Protein AF-A0A346CFK7-F1 (afdb_monomer)

Foldseek 3Di:
DEFEAQDCVTQVCVVVCVVVVHQYEYAPVRQVCNVVNVGHGGPAHWDADPVRHTDPVRDDDPD

Sequence (63 aa):
AVVTHAHQDKMGGMDALHAAGIATYANALSNQLAPQEGLVAAQHSLTFAANGWVEPATAPNFG

pLDDT: mean 95.48, std 5.04, range [64.94, 98.56]

Radius of gyration: 11.55 Å; Cα contacts (8 Å, |Δi|>4): 98; chains: 1; bounding box: 21×30×30 Å

InterPro domains:
  IPR036866 Ribonuclease Z/Hydroxyacylglutathione hydrolase-like [G3DSA:3.60.15.10] (1-63)
  IPR036866 Ribonuclease Z/Hydroxyacylglutathione hydrolase-like [SSF56281] (2-45)

Solvent-accessible surface area (backbone atoms only — not comparable to full-atom values): 3732 Å² total; per-residue (Å²): 89,79,46,90,50,61,43,65,96,58,29,64,59,37,65,60,38,52,74,70,69,47,66,32,34,23,43,49,67,29,38,65,43,9,59,79,74,77,35,55,50,49,84,37,55,37,47,64,43,97,86,71,45,68,37,77,95,44,51,84,83,82,127

Organism: Escherichia coli (NCBI:txid562)

Mean predicted aligned error: 2.41 Å

Structure (mmCIF, N/CA/C/O backbone):
data_AF-A0A346CFK7-F1
#
_entry.id   AF-A0A346CFK7-F1
#
loop_
_atom_site.group_PDB
_atom_site.id
_atom_site.type_symbol
_atom_site.label_atom_id
_atom_site.label_alt_id
_atom_site.label_comp_id
_atom_site.label_asym_id
_atom_site.label_entity_id
_atom_site.label_seq_id
_atom_site.pdbx_PDB_ins_code
_atom_site.Cartn_x
_atom_site.Cartn_y
_atom_site.Cartn_z
_atom_site.occupancy
_atom_site.B_iso_or_equiv
_atom_site.auth_seq_id
_atom_site.auth_comp_id
_atom_site.auth_asym_id
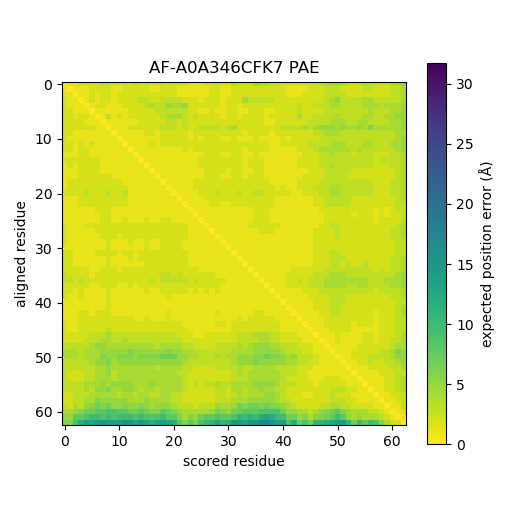_atom_site.auth_atom_id
_atom_site.pdbx_PDB_model_num
ATOM 1 N N . ALA A 1 1 ? -6.876 -5.093 -1.135 1.00 93.75 1 ALA A N 1
ATOM 2 C CA . ALA A 1 1 ? -7.195 -3.892 -1.938 1.00 93.75 1 ALA A CA 1
ATOM 3 C C . ALA A 1 1 ? -5.929 -3.333 -2.581 1.00 93.75 1 ALA A C 1
ATOM 5 O O . ALA A 1 1 ? -4.869 -3.432 -1.972 1.00 93.75 1 ALA A O 1
ATOM 6 N N . VAL A 1 2 ? -6.032 -2.757 -3.782 1.00 96.12 2 VAL A N 1
ATOM 7 C CA . VAL A 1 2 ? -4.924 -2.072 -4.472 1.00 96.12 2 VAL A CA 1
ATOM 8 C C . VAL A 1 2 ? -5.304 -0.606 -4.669 1.00 96.12 2 VAL A C 1
ATOM 10 O O . VAL A 1 2 ? -6.439 -0.329 -5.054 1.00 96.12 2 VAL A O 1
ATOM 13 N N . VAL A 1 3 ? -4.380 0.320 -4.409 1.00 97.00 3 VAL A N 1
ATOM 14 C CA . VAL A 1 3 ? -4.595 1.771 -4.556 1.00 97.00 3 VAL A CA 1
ATOM 15 C C . VAL A 1 3 ? -3.575 2.396 -5.511 1.00 97.00 3 VAL A C 1
ATOM 17 O O . VAL A 1 3 ? -2.464 1.891 -5.673 1.00 97.00 3 VAL A O 1
ATOM 20 N N . THR A 1 4 ? -3.970 3.484 -6.177 1.00 93.75 4 THR A N 1
ATOM 21 C CA . THR A 1 4 ? -3.268 4.006 -7.363 1.00 93.75 4 THR A CA 1
ATOM 22 C C . THR A 1 4 ? -2.217 5.073 -7.066 1.00 93.75 4 THR A C 1
ATOM 24 O O . THR A 1 4 ? -1.210 5.121 -7.764 1.00 93.75 4 THR A O 1
ATOM 27 N N . HIS A 1 5 ? -2.443 5.938 -6.072 1.00 94.94 5 HIS A N 1
ATOM 28 C CA . HIS A 1 5 ? -1.493 6.968 -5.635 1.00 94.94 5 HIS A CA 1
ATOM 29 C C . HIS A 1 5 ? -1.836 7.501 -4.233 1.00 94.94 5 HIS A C 1
ATOM 31 O O . HIS A 1 5 ? -2.928 7.258 -3.717 1.00 94.94 5 HIS A O 1
ATOM 37 N N . ALA A 1 6 ? -0.913 8.260 -3.636 1.00 96.50 6 ALA A N 1
ATOM 38 C CA . ALA A 1 6 ? -1.028 8.835 -2.295 1.00 96.50 6 ALA A CA 1
ATOM 39 C C . ALA A 1 6 ? -1.820 10.153 -2.280 1.00 96.50 6 ALA A C 1
ATOM 41 O O . ALA A 1 6 ? -1.248 11.234 -2.280 1.00 96.50 6 ALA A O 1
ATOM 42 N N . HIS A 1 7 ? -3.148 10.065 -2.302 1.00 97.50 7 HIS A N 1
ATOM 43 C CA . HIS A 1 7 ? -4.039 11.210 -2.083 1.00 97.50 7 HIS A CA 1
ATOM 44 C C . HIS A 1 7 ? -5.293 10.762 -1.323 1.00 97.50 7 HIS A C 1
ATOM 46 O O . HIS A 1 7 ? -5.626 9.571 -1.325 1.00 97.50 7 HIS A O 1
ATOM 52 N N . GLN A 1 8 ? -5.998 11.693 -0.673 1.00 95.88 8 GLN A N 1
ATOM 53 C CA . GLN A 1 8 ? -7.121 11.382 0.217 1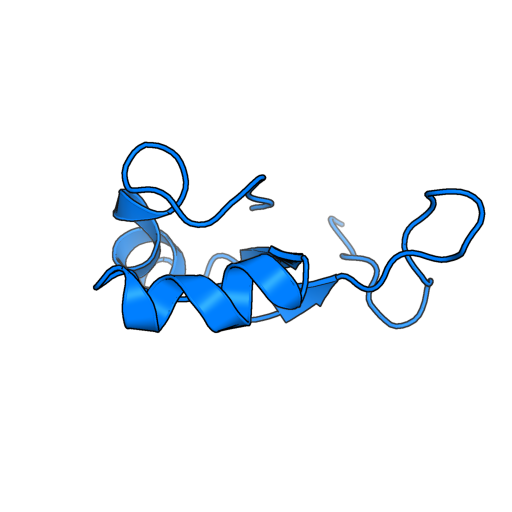.00 95.88 8 GLN A CA 1
ATOM 54 C C . GLN A 1 8 ? -8.238 10.585 -0.481 1.00 95.88 8 GLN A C 1
ATOM 56 O O . GLN A 1 8 ? -8.804 9.674 0.118 1.00 95.88 8 GLN A O 1
ATOM 61 N N . ASP A 1 9 ? -8.532 10.861 -1.753 1.00 96.38 9 ASP A N 1
ATOM 62 C CA . ASP A 1 9 ? -9.585 10.158 -2.500 1.00 96.38 9 ASP A CA 1
ATOM 63 C C . ASP A 1 9 ? -9.256 8.678 -2.784 1.00 96.38 9 ASP A C 1
ATOM 65 O O . ASP A 1 9 ? -10.150 7.903 -3.127 1.00 96.38 9 ASP A O 1
ATOM 69 N N . LYS A 1 10 ? -7.984 8.277 -2.643 1.00 96.50 10 LYS A N 1
ATOM 70 C CA . LYS A 1 10 ? -7.508 6.905 -2.881 1.00 96.50 10 LYS A CA 1
ATOM 71 C C . LYS A 1 10 ? -7.034 6.196 -1.616 1.00 96.50 10 LYS A C 1
ATOM 73 O O . LYS A 1 10 ? -7.267 4.999 -1.484 1.00 96.50 10 LYS A O 1
ATOM 78 N N . MET A 1 11 ? -6.386 6.911 -0.698 1.00 98.19 11 MET A N 1
ATOM 79 C CA . MET A 1 11 ? -5.789 6.361 0.527 1.00 98.19 11 MET A CA 1
ATOM 80 C C . MET A 1 11 ? -6.443 6.869 1.823 1.00 98.19 11 MET A C 1
ATOM 82 O O . MET A 1 11 ? -6.050 6.453 2.907 1.00 98.19 11 MET A O 1
ATOM 86 N N . GLY A 1 12 ? -7.480 7.709 1.757 1.00 96.81 12 GLY A N 1
ATOM 87 C CA . GLY A 1 12 ? -8.149 8.229 2.959 1.00 96.81 12 GLY A CA 1
ATOM 88 C C . GLY A 1 12 ? -8.867 7.169 3.807 1.00 96.81 12 GLY A C 1
ATOM 89 O O . GLY A 1 12 ? -9.165 7.419 4.967 1.00 96.81 12 GLY A O 1
ATOM 90 N N . GLY A 1 13 ? -9.139 5.982 3.253 1.00 97.56 13 GLY A N 1
ATOM 91 C CA . GLY A 1 13 ? -9.795 4.868 3.955 1.00 97.56 13 GLY A CA 1
ATOM 92 C C . GLY A 1 13 ? -8.847 3.794 4.498 1.00 97.56 13 GLY A C 1
ATOM 93 O O . GLY A 1 13 ? -9.309 2.715 4.866 1.00 97.56 13 GLY A O 1
ATOM 94 N N . MET A 1 14 ? -7.534 4.033 4.497 1.00 98.31 14 MET A N 1
ATOM 95 C CA . MET A 1 14 ? -6.529 2.997 4.766 1.00 98.31 14 MET A CA 1
ATOM 96 C C . MET A 1 14 ? -6.612 2.404 6.179 1.00 98.31 14 MET A C 1
ATOM 98 O O . MET A 1 14 ? -6.563 1.181 6.310 1.00 98.31 14 MET A O 1
ATOM 102 N N . ASP A 1 15 ? -6.864 3.222 7.204 1.00 98.25 15 ASP A N 1
ATOM 103 C CA . ASP A 1 15 ? -7.064 2.737 8.580 1.00 98.25 15 ASP A CA 1
ATOM 104 C C . ASP A 1 15 ? -8.225 1.743 8.692 1.00 98.25 15 ASP A C 1
ATOM 106 O O . ASP A 1 15 ? -8.116 0.714 9.358 1.00 98.25 15 ASP A O 1
ATOM 110 N N . ALA A 1 16 ? -9.337 2.012 8.003 1.00 98.31 16 ALA A N 1
ATOM 111 C CA . ALA A 1 16 ? -10.498 1.129 8.020 1.00 98.31 16 ALA A CA 1
ATOM 112 C C . ALA A 1 16 ? -10.193 -0.222 7.354 1.00 98.31 16 ALA A C 1
ATOM 114 O O . ALA A 1 16 ? -10.620 -1.266 7.846 1.00 98.31 16 ALA A O 1
ATOM 115 N N . LEU A 1 17 ? -9.423 -0.219 6.259 1.00 98.12 17 LEU A N 1
ATOM 116 C CA . LEU A 1 17 ? -8.988 -1.447 5.590 1.00 98.12 17 LEU A CA 1
ATOM 117 C C . LEU A 1 17 ? -8.058 -2.272 6.487 1.00 98.12 17 LEU A C 1
ATOM 119 O O . LEU A 1 17 ? -8.220 -3.489 6.580 1.00 98.12 17 LEU A O 1
ATOM 123 N N . HIS A 1 18 ? -7.122 -1.616 7.178 1.00 98.06 18 HIS A N 1
ATOM 124 C CA . HIS A 1 18 ? -6.216 -2.273 8.122 1.00 98.06 18 HIS A CA 1
ATOM 125 C C . HIS A 1 18 ? -6.967 -2.863 9.312 1.00 98.06 18 HIS A C 1
ATOM 127 O O . HIS A 1 18 ? -6.754 -4.027 9.644 1.00 98.06 18 HIS A O 1
ATOM 133 N N . ALA A 1 19 ? -7.887 -2.101 9.907 1.00 98.38 19 ALA A N 1
ATOM 134 C CA . ALA A 1 19 ? -8.722 -2.561 11.015 1.00 98.38 19 ALA A CA 1
ATOM 135 C C . ALA A 1 19 ? -9.608 -3.758 10.628 1.00 98.38 19 ALA A C 1
ATOM 137 O O . ALA A 1 19 ? -9.857 -4.634 11.453 1.00 98.38 19 ALA A O 1
ATOM 138 N N . ALA A 1 20 ? -10.043 -3.830 9.366 1.00 98.12 20 ALA A N 1
ATOM 139 C CA . ALA A 1 20 ? -10.791 -4.962 8.821 1.00 98.12 20 ALA A CA 1
ATOM 140 C C . ALA A 1 20 ? -9.912 -6.173 8.441 1.00 98.12 20 ALA A C 1
ATOM 142 O O . ALA A 1 20 ? -10.434 -7.174 7.953 1.00 98.12 20 ALA A O 1
ATOM 143 N N . GLY A 1 21 ? -8.588 -6.098 8.622 1.00 96.50 21 GLY A N 1
ATOM 144 C CA . GLY A 1 21 ? -7.657 -7.165 8.248 1.00 96.50 21 GLY A CA 1
ATOM 145 C C . GLY A 1 21 ? -7.498 -7.357 6.735 1.00 96.50 21 GLY A C 1
ATOM 146 O O . GLY A 1 21 ? -7.037 -8.406 6.290 1.00 96.50 21 GLY A O 1
ATOM 147 N N . ILE A 1 22 ? -7.881 -6.366 5.924 1.00 96.12 22 ILE A N 1
ATOM 148 C CA . ILE A 1 22 ? -7.763 -6.435 4.466 1.00 96.12 22 ILE A CA 1
ATOM 149 C C . ILE A 1 22 ? -6.319 -6.129 4.078 1.00 96.12 22 ILE A C 1
ATOM 151 O O . ILE A 1 22 ? -5.841 -5.018 4.296 1.00 96.12 22 ILE A O 1
ATOM 155 N N . ALA A 1 23 ? -5.652 -7.078 3.416 1.00 96.50 23 ALA A N 1
ATOM 156 C CA . ALA A 1 23 ? -4.326 -6.847 2.851 1.00 96.50 23 ALA A CA 1
ATOM 157 C C . ALA A 1 23 ? -4.366 -5.698 1.827 1.00 96.50 23 ALA A C 1
ATOM 159 O O . ALA A 1 23 ? -5.174 -5.699 0.887 1.00 96.50 23 ALA A O 1
ATOM 160 N N . THR A 1 24 ? -3.498 -4.704 2.005 1.00 97.88 2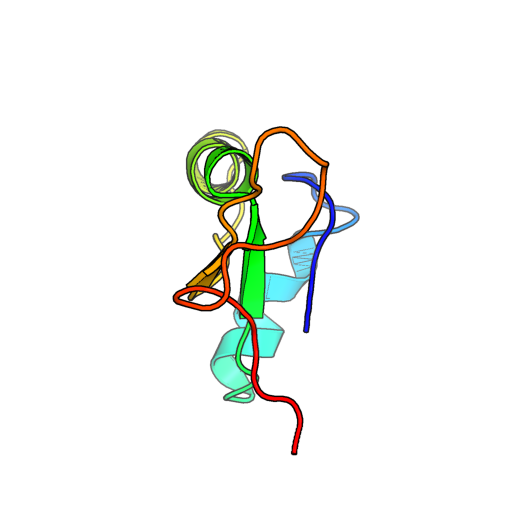4 THR A N 1
ATOM 161 C CA . THR A 1 24 ? -3.441 -3.497 1.169 1.00 97.88 24 THR A CA 1
ATOM 162 C C . THR A 1 24 ? -2.124 -3.392 0.412 1.00 97.88 24 THR A C 1
ATOM 164 O O . THR A 1 24 ? -1.055 -3.625 0.972 1.00 97.88 24 THR A O 1
ATOM 167 N N . TYR A 1 25 ? -2.208 -3.005 -0.860 1.00 98.06 25 TYR A N 1
ATOM 168 C CA . TYR A 1 25 ? -1.073 -2.930 -1.774 1.00 98.06 25 TYR A CA 1
ATOM 169 C C . TYR A 1 25 ? -1.052 -1.581 -2.497 1.00 98.06 25 TYR A C 1
ATOM 171 O O . TYR A 1 25 ? -2.088 -1.108 -2.971 1.00 98.06 25 TYR A O 1
ATOM 179 N N . ALA A 1 26 ? 0.128 -0.987 -2.633 1.00 98.12 26 ALA A N 1
ATOM 180 C CA . ALA A 1 26 ? 0.349 0.202 -3.453 1.00 98.12 26 ALA A CA 1
ATOM 181 C C . ALA A 1 26 ? 1.760 0.186 -4.045 1.00 98.12 26 ALA A C 1
ATOM 183 O O . ALA A 1 26 ? 2.625 -0.545 -3.569 1.00 98.12 26 ALA A O 1
ATOM 184 N N . ASN A 1 27 ? 2.023 1.008 -5.062 1.00 96.88 27 ASN A N 1
ATOM 185 C CA . ASN A 1 27 ? 3.393 1.232 -5.528 1.00 96.88 27 ASN A CA 1
ATOM 186 C C . ASN A 1 27 ? 4.279 1.759 -4.374 1.00 96.88 27 ASN A C 1
ATOM 188 O O . ASN A 1 27 ? 3.822 2.574 -3.569 1.00 96.88 27 ASN A O 1
ATOM 192 N N . ALA A 1 28 ? 5.548 1.337 -4.327 1.00 95.94 28 ALA A N 1
ATOM 193 C CA . ALA A 1 28 ? 6.516 1.763 -3.310 1.00 95.94 28 ALA A CA 1
ATOM 194 C C . ALA A 1 28 ? 6.592 3.293 -3.114 1.00 95.94 28 ALA A C 1
ATOM 196 O O . ALA A 1 28 ? 6.606 3.764 -1.978 1.00 95.94 28 ALA A O 1
ATOM 197 N N . LEU A 1 29 ? 6.560 4.077 -4.198 1.00 96.44 29 LEU A N 1
ATOM 198 C CA . LEU A 1 29 ? 6.560 5.540 -4.133 1.00 96.44 29 LEU A CA 1
ATOM 199 C C . LEU A 1 29 ? 5.288 6.084 -3.470 1.00 96.44 29 LEU A C 1
ATOM 201 O O . LEU A 1 29 ? 5.358 7.016 -2.679 1.00 96.44 29 LEU A O 1
ATOM 205 N N . SER A 1 30 ? 4.123 5.487 -3.741 1.00 98.00 30 SER A N 1
ATOM 206 C CA .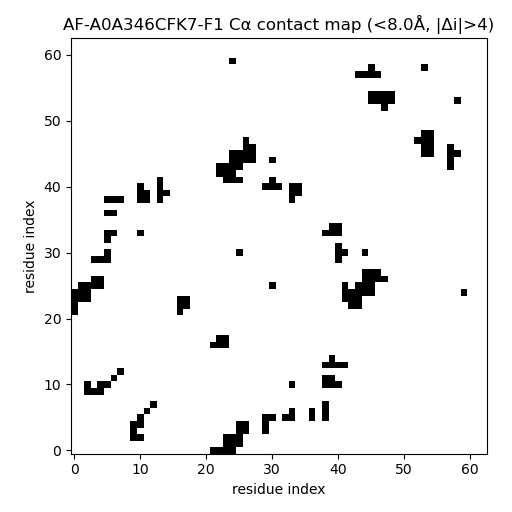 SER A 1 30 ? 2.876 5.896 -3.077 1.00 98.00 30 SER A CA 1
ATOM 207 C C . SER A 1 30 ? 2.936 5.629 -1.573 1.00 98.00 30 SER A C 1
ATOM 209 O O . SER A 1 30 ? 2.551 6.487 -0.788 1.00 98.00 30 SER A O 1
ATOM 211 N N . ASN A 1 31 ? 3.491 4.487 -1.159 1.00 98.12 31 ASN A N 1
ATOM 212 C CA . 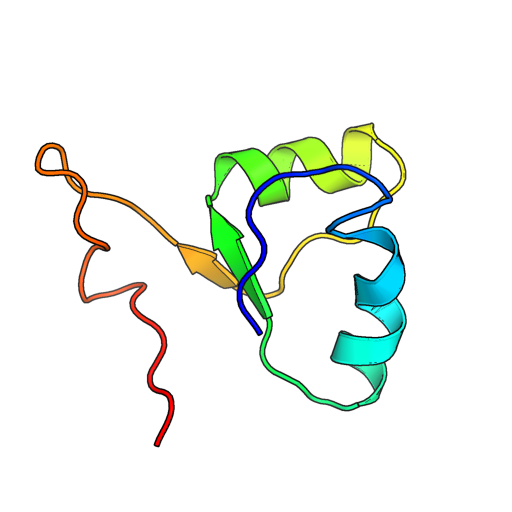ASN A 1 31 ? 3.698 4.191 0.261 1.00 98.12 31 ASN A CA 1
ATOM 213 C C . ASN A 1 31 ? 4.679 5.165 0.929 1.00 98.12 31 ASN A C 1
ATOM 215 O O . ASN A 1 31 ? 4.476 5.530 2.082 1.00 98.12 31 ASN A O 1
ATOM 219 N N . GLN A 1 32 ? 5.712 5.617 0.212 1.00 98.19 32 GLN A N 1
ATOM 220 C CA . GLN A 1 32 ? 6.657 6.617 0.716 1.00 98.19 32 GLN A CA 1
ATOM 221 C C . GLN A 1 32 ? 6.024 8.011 0.867 1.00 98.19 32 GLN A C 1
ATOM 223 O O . GLN A 1 32 ? 6.364 8.737 1.803 1.00 98.19 32 GLN A O 1
ATOM 228 N N . LEU A 1 33 ? 5.139 8.397 -0.056 1.00 98.25 33 LEU A N 1
ATOM 229 C CA . LEU A 1 33 ? 4.486 9.709 -0.059 1.00 98.25 33 LEU A CA 1
ATOM 230 C C . LEU A 1 33 ? 3.310 9.789 0.921 1.00 98.25 33 LEU A C 1
ATOM 232 O O . LEU A 1 33 ? 3.096 10.843 1.504 1.00 98.25 33 LEU A O 1
ATOM 236 N N . ALA A 1 34 ? 2.580 8.694 1.157 1.00 98.31 34 ALA A N 1
ATOM 237 C CA . ALA A 1 34 ? 1.379 8.711 1.996 1.00 98.31 34 ALA A CA 1
ATOM 238 C C . ALA A 1 34 ? 1.592 9.360 3.383 1.00 98.31 34 ALA A C 1
ATOM 240 O O . ALA A 1 34 ? 0.837 10.279 3.701 1.00 98.31 34 ALA A O 1
ATOM 241 N N . PRO A 1 35 ? 2.639 9.024 4.166 1.00 97.94 35 PRO A N 1
ATOM 242 C CA . PRO A 1 35 ? 2.871 9.679 5.455 1.00 97.94 35 PRO A CA 1
ATOM 243 C C . PRO A 1 35 ? 3.204 11.173 5.345 1.00 97.94 35 PRO A C 1
ATOM 245 O O . PRO A 1 35 ? 2.909 11.931 6.265 1.00 97.94 35 PRO A O 1
ATOM 248 N N . GLN A 1 36 ? 3.810 11.608 4.235 1.00 97.75 36 GLN A N 1
ATOM 249 C CA . GLN A 1 36 ? 4.138 13.020 3.990 1.00 97.75 36 GLN A CA 1
ATOM 250 C C . GLN A 1 36 ? 2.868 13.845 3.745 1.00 97.75 36 GLN A C 1
ATOM 252 O O . GLN A 1 36 ? 2.796 14.999 4.153 1.00 97.75 36 GLN A O 1
ATOM 257 N N . GLU A 1 37 ? 1.847 13.211 3.165 1.00 95.81 37 GLU A N 1
ATOM 258 C CA . GLU A 1 37 ? 0.515 13.774 2.918 1.00 95.81 37 GLU A CA 1
ATOM 259 C C . GLU A 1 37 ? -0.459 13.568 4.099 1.00 95.81 37 GLU A C 1
ATOM 261 O O . GLU A 1 37 ? -1.654 13.835 3.978 1.00 95.81 37 GLU A O 1
ATOM 266 N N . GLY A 1 38 ? 0.015 13.064 5.248 1.00 97.88 38 GLY A N 1
ATOM 267 C CA . GLY A 1 38 ? -0.830 12.790 6.418 1.00 97.88 38 GLY A CA 1
ATOM 268 C C . GLY A 1 38 ? -1.779 11.596 6.246 1.00 97.88 38 GLY A C 1
ATOM 269 O O . GLY A 1 38 ? -2.806 11.522 6.919 1.00 97.88 38 GLY A O 1
ATOM 270 N N . LEU A 1 39 ? -1.452 10.670 5.343 1.00 98.44 39 LEU A N 1
ATOM 271 C CA . LEU A 1 39 ? -2.217 9.461 5.037 1.00 98.44 39 LEU A CA 1
ATOM 272 C C . LEU A 1 39 ? -1.497 8.209 5.552 1.00 98.44 39 LEU A C 1
ATOM 274 O O . LEU A 1 39 ? -0.279 8.181 5.736 1.00 98.44 39 LEU A O 1
ATOM 278 N N . VAL A 1 40 ? -2.254 7.127 5.722 1.00 98.56 40 VAL A N 1
ATOM 279 C CA . VAL A 1 40 ? -1.710 5.823 6.114 1.00 98.56 40 VAL A CA 1
ATOM 280 C C . VAL A 1 40 ? -1.282 5.039 4.874 1.00 98.56 40 VAL A C 1
ATOM 282 O O . VAL A 1 40 ? -2.049 4.882 3.926 1.00 98.56 40 VAL A O 1
ATOM 285 N N . ALA A 1 41 ? -0.040 4.553 4.869 1.00 98.50 41 ALA A N 1
ATOM 286 C CA . ALA A 1 41 ? 0.516 3.772 3.765 1.00 98.50 41 ALA A CA 1
ATOM 287 C C . ALA A 1 41 ? -0.121 2.374 3.656 1.00 98.50 41 ALA A C 1
ATOM 289 O O . ALA A 1 41 ? -0.650 1.831 4.627 1.00 98.50 41 ALA A O 1
ATOM 290 N N . ALA A 1 42 ? -0.033 1.753 2.478 1.00 98.38 42 ALA A N 1
ATOM 291 C CA . ALA A 1 42 ? -0.406 0.352 2.322 1.00 98.38 42 ALA A CA 1
ATOM 292 C C . ALA A 1 42 ? 0.576 -0.582 3.039 1.00 98.38 42 ALA A C 1
ATOM 294 O O . ALA A 1 42 ? 1.753 -0.266 3.201 1.00 98.38 42 ALA A O 1
ATOM 295 N N . GLN A 1 43 ? 0.091 -1.756 3.449 1.00 98.12 43 GLN A N 1
ATOM 296 C CA . GLN A 1 43 ? 0.899 -2.757 4.160 1.00 98.12 43 GLN A CA 1
ATOM 297 C C . GLN A 1 43 ? 1.982 -3.376 3.275 1.00 98.12 43 GLN A C 1
ATOM 299 O O . GLN A 1 43 ? 3.032 -3.784 3.768 1.00 98.12 43 GLN A O 1
ATOM 304 N N . HIS A 1 44 ? 1.723 -3.459 1.971 1.00 97.50 44 HIS A N 1
ATOM 305 C CA . HIS A 1 44 ? 2.611 -4.083 1.005 1.00 97.50 44 HIS A CA 1
ATOM 306 C C . HIS A 1 44 ? 2.955 -3.113 -0.127 1.00 97.50 44 HIS A C 1
ATOM 308 O O . HIS A 1 44 ? 2.103 -2.375 -0.635 1.00 97.50 44 HIS A O 1
ATOM 314 N N . SER A 1 45 ? 4.217 -3.149 -0.549 1.00 97.81 45 SER A N 1
ATOM 315 C CA . SER A 1 45 ? 4.704 -2.416 -1.716 1.00 97.81 45 SER A CA 1
ATOM 316 C C . SER A 1 45 ? 4.692 -3.311 -2.950 1.00 97.81 45 SER A C 1
ATOM 318 O O . SER A 1 45 ? 5.172 -4.441 -2.901 1.00 97.81 45 SER A O 1
ATOM 320 N N . LEU A 1 46 ? 4.187 -2.777 -4.059 1.00 97.25 46 LEU A N 1
ATOM 321 C CA . LEU A 1 46 ? 4.294 -3.346 -5.396 1.00 97.25 46 LEU A CA 1
ATOM 322 C C . LEU A 1 46 ? 5.498 -2.728 -6.106 1.00 97.25 46 LEU A C 1
ATOM 324 O O . LEU A 1 46 ? 5.604 -1.498 -6.197 1.00 97.25 46 LEU A O 1
ATOM 328 N N . THR A 1 47 ? 6.370 -3.579 -6.637 1.00 95.12 47 THR A N 1
ATOM 329 C CA . THR A 1 47 ? 7.478 -3.177 -7.508 1.00 95.12 47 THR A CA 1
ATOM 330 C C . THR A 1 47 ? 7.107 -3.504 -8.945 1.00 95.12 47 THR A C 1
ATOM 332 O O . THR A 1 47 ? 6.587 -4.583 -9.214 1.00 95.12 47 THR A O 1
ATOM 335 N N . PHE A 1 48 ? 7.368 -2.582 -9.867 1.00 92.75 48 PHE A N 1
ATOM 336 C CA . PHE A 1 48 ? 7.074 -2.769 -11.285 1.00 92.75 48 PHE A CA 1
ATOM 337 C C . PHE A 1 48 ? 8.374 -2.896 -12.071 1.00 92.75 48 PHE A C 1
ATOM 339 O O . PHE A 1 48 ? 9.280 -2.074 -11.919 1.00 92.75 48 PHE A O 1
ATOM 346 N N . ALA A 1 49 ? 8.444 -3.919 -12.915 1.00 93.75 49 ALA A N 1
ATOM 347 C CA . ALA A 1 49 ? 9.514 -4.110 -13.875 1.00 93.75 49 ALA A CA 1
ATOM 348 C C . ALA A 1 49 ? 9.466 -3.022 -14.961 1.00 93.75 49 ALA A C 1
ATOM 350 O O . ALA A 1 49 ? 8.447 -2.360 -15.176 1.00 93.75 49 ALA A O 1
ATOM 351 N N . ALA A 1 50 ? 10.551 -2.884 -15.727 1.00 94.75 50 ALA A N 1
ATOM 352 C CA . ALA A 1 50 ? 10.638 -1.911 -16.821 1.00 94.75 50 ALA A CA 1
ATOM 353 C C . ALA A 1 50 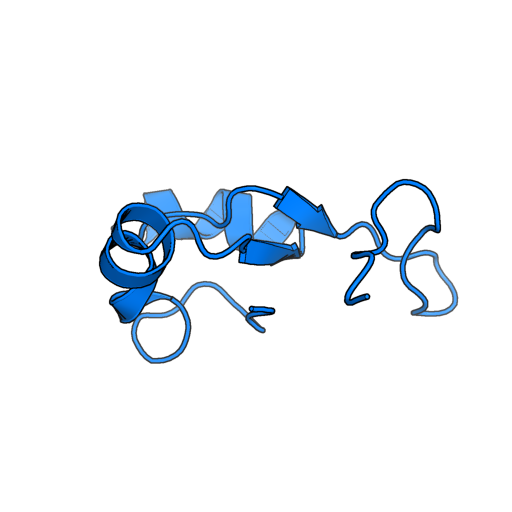? 9.561 -2.099 -17.912 1.00 94.75 50 ALA A C 1
ATOM 355 O O . ALA A 1 50 ? 9.247 -1.165 -18.643 1.00 94.75 50 ALA A O 1
ATOM 356 N N . ASN A 1 51 ? 8.983 -3.298 -18.017 1.00 94.06 51 ASN A N 1
ATOM 357 C CA . ASN A 1 51 ? 7.897 -3.613 -18.948 1.00 94.06 51 ASN A CA 1
ATOM 358 C C . ASN A 1 51 ? 6.495 -3.248 -18.410 1.00 94.06 51 ASN A C 1
ATOM 360 O O . ASN A 1 51 ? 5.501 -3.553 -19.066 1.00 94.06 51 ASN A O 1
ATOM 364 N N . GLY A 1 52 ? 6.406 -2.635 -17.225 1.00 91.88 52 GLY A N 1
ATOM 365 C CA . GLY A 1 52 ? 5.156 -2.197 -16.604 1.00 91.88 52 GLY A CA 1
ATOM 366 C C . GLY A 1 52 ? 4.386 -3.281 -15.846 1.00 91.88 52 GLY A C 1
ATOM 367 O O . GLY A 1 52 ? 3.352 -2.973 -15.257 1.00 91.88 52 GLY A O 1
ATOM 368 N N . TRP A 1 53 ? 4.869 -4.526 -15.815 1.00 94.38 53 TRP A N 1
ATOM 369 C CA . TRP A 1 53 ? 4.272 -5.590 -15.007 1.00 94.38 53 TRP A CA 1
ATOM 370 C C . TRP A 1 53 ? 4.802 -5.571 -13.577 1.00 94.38 53 TRP A C 1
ATOM 372 O O . TRP A 1 53 ? 5.934 -5.163 -13.323 1.00 94.38 53 TRP A O 1
ATOM 382 N N . VAL A 1 54 ? 3.981 -6.032 -12.635 1.00 94.12 54 VAL A N 1
ATOM 383 C 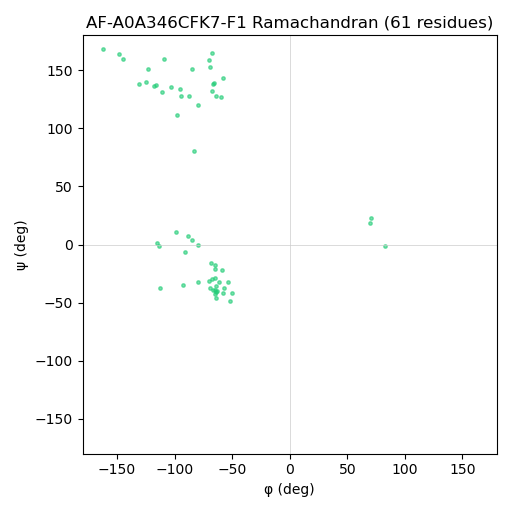CA . VAL A 1 54 ? 4.421 -6.221 -11.251 1.00 94.12 54 VAL A CA 1
ATOM 384 C C . VAL A 1 54 ? 5.463 -7.341 -11.181 1.00 94.12 54 VAL A C 1
ATOM 386 O O . VAL A 1 54 ? 5.312 -8.387 -11.814 1.00 94.12 54 VAL A O 1
ATOM 389 N N . GLU A 1 55 ? 6.514 -7.131 -10.396 1.00 95.62 55 GLU A N 1
ATOM 390 C CA . GLU A 1 55 ? 7.501 -8.159 -10.079 1.00 95.62 55 GLU A CA 1
ATOM 391 C C . GLU A 1 55 ? 6.820 -9.290 -9.290 1.00 95.62 55 GLU A C 1
ATOM 393 O O . GLU A 1 55 ? 6.208 -9.003 -8.250 1.00 95.62 55 GLU A O 1
ATOM 398 N N . PRO A 1 56 ? 6.944 -10.568 -9.708 1.00 93.19 56 PRO A N 1
ATOM 399 C CA . PRO A 1 56 ? 6.239 -11.688 -9.080 1.00 93.19 56 PRO A CA 1
ATOM 400 C C . PRO A 1 56 ? 6.444 -11.795 -7.564 1.00 93.19 56 PRO A C 1
ATOM 402 O O . PRO A 1 56 ? 5.527 -12.177 -6.846 1.00 93.19 56 PRO A O 1
ATOM 405 N N . ALA A 1 57 ? 7.618 -11.400 -7.060 1.00 93.06 57 ALA A N 1
ATOM 406 C CA . ALA A 1 57 ? 7.939 -11.412 -5.631 1.00 93.06 57 ALA A CA 1
ATOM 407 C C . ALA A 1 57 ? 7.084 -10.449 -4.786 1.00 93.06 57 ALA A C 1
ATOM 409 O O . ALA A 1 57 ? 6.982 -10.614 -3.574 1.00 93.06 57 ALA A O 1
ATOM 410 N N . THR A 1 58 ? 6.487 -9.437 -5.418 1.00 94.12 58 THR A N 1
ATOM 411 C CA . THR A 1 58 ? 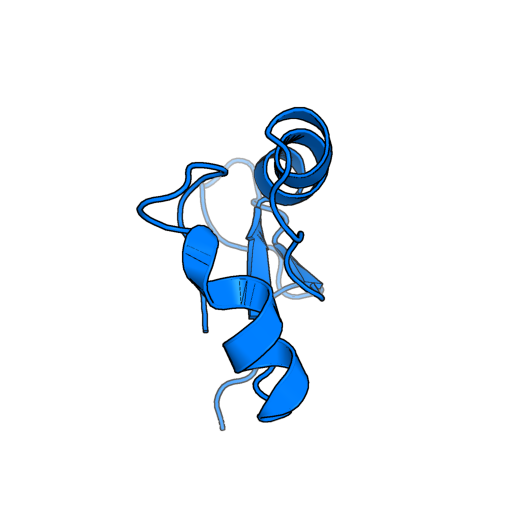5.621 -8.442 -4.765 1.00 94.12 58 THR A CA 1
ATOM 412 C C . THR A 1 58 ? 4.169 -8.541 -5.220 1.00 94.12 58 THR A C 1
ATOM 414 O O . THR A 1 58 ? 3.324 -7.778 -4.756 1.00 94.12 58 THR A O 1
ATOM 417 N N . ALA A 1 59 ? 3.867 -9.468 -6.133 1.00 92.81 59 ALA A N 1
ATOM 418 C CA . ALA A 1 59 ? 2.534 -9.621 -6.680 1.00 92.81 59 ALA A CA 1
ATOM 419 C C . ALA A 1 59 ? 1.560 -10.120 -5.593 1.00 92.81 59 ALA A C 1
ATOM 421 O O . ALA A 1 59 ? 1.860 -11.085 -4.885 1.00 92.81 59 ALA A O 1
ATOM 422 N N . PRO A 1 60 ? 0.385 -9.491 -5.448 1.00 90.12 60 PRO A N 1
ATOM 423 C CA . PRO A 1 60 ? -0.642 -9.970 -4.537 1.00 90.12 60 PRO A CA 1
ATOM 424 C C . PRO A 1 60 ? -1.193 -11.323 -5.004 1.00 90.12 60 PRO A C 1
ATOM 426 O O . PRO A 1 60 ? -1.458 -11.522 -6.189 1.00 90.12 60 PRO A O 1
ATOM 429 N N . ASN A 1 61 ? -1.419 -12.235 -4.058 1.00 86.19 61 ASN A N 1
ATOM 430 C CA . ASN A 1 61 ? -2.180 -13.459 -4.291 1.00 86.19 61 ASN A CA 1
ATOM 431 C C . ASN A 1 61 ? -3.616 -13.234 -3.811 1.00 86.19 61 ASN A C 1
ATOM 433 O O . ASN A 1 61 ? -3.837 -13.062 -2.613 1.00 86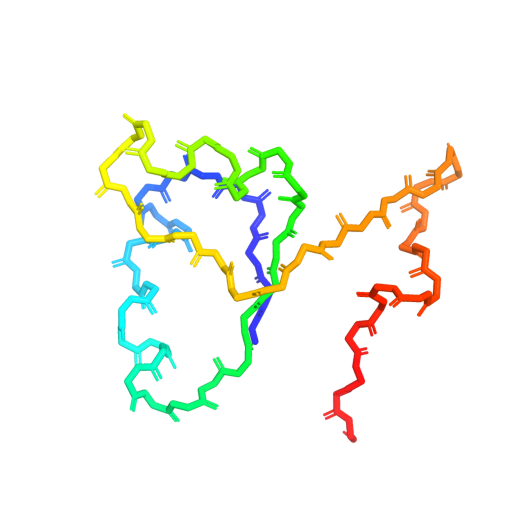.19 61 ASN A O 1
ATOM 437 N N . PHE A 1 62 ? -4.570 -13.186 -4.739 1.00 78.56 62 PHE A N 1
ATOM 438 C CA . PHE A 1 62 ? -5.954 -12.844 -4.410 1.00 78.56 62 PHE A CA 1
ATOM 439 C C . PHE A 1 62 ? -6.852 -14.033 -4.068 1.00 78.56 62 PHE A C 1
ATOM 441 O O . PHE A 1 62 ? -7.942 -13.778 -3.564 1.00 78.56 62 PHE A O 1
ATOM 448 N N . GLY A 1 63 ? -6.366 -15.274 -4.222 1.00 64.94 63 GLY A N 1
ATOM 449 C CA . GLY A 1 63 ? -7.148 -16.480 -3.930 1.00 64.94 63 GLY A CA 1
ATOM 450 C C . GLY A 1 63 ? -8.256 -16.742 -4.941 1.00 64.94 63 GLY A C 1
ATOM 451 O O . GLY A 1 63 ? -9.041 -15.817 -5.235 1.00 64.94 63 GLY A O 1
#

Secondary structure (DSSP, 8-state):
-B--SSSHHHHTTHHHHHHTT---EEEHHHHHHGGGGT-PPPSEEEPB-TTSPBPGGG-----

Nearest PDB structures (foldseek):
  4u4l-assembly4_D  TM=9.527E-01  e=9.955E-09  Klebsiella pneumoniae
  4tz9-assembly1_A  TM=9.481E-01  e=1.065E-08  Escherichia coli
  4tzb-assembly1_A  TM=9.463E-01  e=1.304E-08  Escherichia coli
  5zgf-assembly1_A  TM=9.553E-01  e=1.827E-08  Klebsiella pneumoniae
  6o3r-assembly1_A  TM=9.487E-01  e=1.954E-08  Klebsiella pneumoniae